Protein AF-A0A6G2DDU1-F1 (afdb_monomer_lite)

Structure (mmCIF, N/CA/C/O backbone):
data_AF-A0A6G2DDU1-F1
#
_entry.id   AF-A0A6G2DDU1-F1
#
loop_
_atom_site.group_PDB
_atom_site.id
_atom_site.type_symbol
_atom_site.label_atom_id
_atom_site.label_alt_id
_atom_site.label_comp_id
_atom_site.label_asym_id
_atom_site.label_entity_id
_atom_site.label_seq_id
_atom_site.pdbx_PDB_ins_code
_atom_site.Cartn_x
_atom_site.Cartn_y
_atom_site.Cartn_z
_atom_site.occupancy
_atom_site.B_iso_or_equiv
_atom_site.auth_seq_id
_atom_site.auth_comp_id
_atom_site.auth_asym_id
_atom_site.auth_atom_id
_atom_site.pdbx_PDB_model_num
ATOM 1 N N . PRO A 1 1 ? 44.947 17.416 -27.303 1.00 53.69 1 PRO A N 1
ATOM 2 C CA . PRO A 1 1 ? 44.633 16.297 -28.229 1.00 53.69 1 PRO A CA 1
ATOM 3 C C . PRO A 1 1 ? 43.773 15.245 -27.512 1.00 53.69 1 PRO A C 1
ATOM 5 O O . PRO A 1 1 ? 44.124 14.858 -26.405 1.00 53.69 1 PRO A O 1
ATOM 8 N N . PHE A 1 2 ? 42.623 14.866 -28.082 1.00 59.47 2 PHE A N 1
ATOM 9 C CA . PHE A 1 2 ? 41.598 14.062 -27.390 1.00 59.47 2 PHE A CA 1
ATOM 10 C C . PHE A 1 2 ? 41.709 12.545 -27.662 1.00 59.47 2 PHE A C 1
ATOM 12 O O . PHE A 1 2 ? 41.246 11.751 -26.856 1.00 59.47 2 PHE A O 1
ATOM 19 N N . MET A 1 3 ? 42.377 12.127 -28.748 1.00 68.25 3 MET A N 1
ATOM 20 C CA . MET A 1 3 ? 42.618 10.713 -29.090 1.00 68.25 3 MET A CA 1
ATOM 21 C C . MET A 1 3 ? 44.050 10.514 -29.609 1.00 68.25 3 MET A C 1
ATOM 23 O O . MET A 1 3 ? 44.318 10.669 -30.802 1.00 68.25 3 MET A O 1
ATOM 27 N N . MET A 1 4 ? 44.985 10.207 -28.706 1.00 73.81 4 MET A N 1
ATOM 28 C CA . MET A 1 4 ? 46.415 10.071 -29.032 1.00 73.81 4 MET A CA 1
ATOM 29 C C . MET A 1 4 ? 46.699 8.848 -29.917 1.00 73.81 4 MET A C 1
ATOM 31 O O . MET A 1 4 ? 47.468 8.937 -30.870 1.00 73.81 4 MET A O 1
ATOM 35 N N . GLU A 1 5 ? 46.040 7.721 -29.643 1.00 76.06 5 GLU A N 1
ATOM 36 C CA . GLU A 1 5 ? 46.268 6.450 -30.344 1.00 76.06 5 GLU A CA 1
ATOM 37 C C . GLU A 1 5 ? 45.692 6.457 -31.763 1.00 76.06 5 GLU A C 1
ATOM 39 O O . GLU A 1 5 ? 46.388 6.124 -32.722 1.00 76.06 5 GLU A O 1
ATOM 44 N N . THR A 1 6 ? 44.458 6.941 -31.922 1.00 78.69 6 THR A N 1
ATOM 45 C CA . THR A 1 6 ? 43.814 7.120 -33.229 1.00 78.69 6 THR A CA 1
ATOM 46 C C . THR A 1 6 ? 44.628 8.048 -34.131 1.00 78.69 6 THR A C 1
ATOM 48 O O . THR A 1 6 ? 44.815 7.754 -35.309 1.00 78.69 6 THR A O 1
ATOM 51 N N . SER A 1 7 ? 45.146 9.154 -33.582 1.00 78.38 7 SER A N 1
ATOM 52 C CA . SER A 1 7 ? 45.937 10.125 -34.351 1.00 78.38 7 SER A CA 1
ATOM 53 C C . SER A 1 7 ? 47.223 9.497 -34.905 1.00 78.38 7 SER A C 1
ATOM 55 O O . SER A 1 7 ? 47.570 9.729 -36.061 1.00 78.38 7 SER A O 1
ATOM 57 N N . ARG A 1 8 ? 47.891 8.642 -34.119 1.00 77.00 8 ARG A N 1
ATOM 58 C CA . ARG A 1 8 ? 49.068 7.879 -34.566 1.00 77.00 8 ARG A CA 1
ATOM 59 C C . ARG A 1 8 ? 48.717 6.864 -35.649 1.00 77.00 8 ARG A C 1
ATOM 61 O O . ARG A 1 8 ? 49.397 6.815 -36.667 1.00 77.00 8 ARG A O 1
ATOM 68 N N . ALA A 1 9 ? 47.632 6.109 -35.468 1.00 78.94 9 ALA A N 1
ATOM 69 C CA . ALA A 1 9 ? 47.189 5.112 -36.442 1.00 78.94 9 ALA A CA 1
ATOM 70 C C . ALA A 1 9 ? 46.875 5.735 -37.817 1.00 78.94 9 ALA A C 1
ATOM 72 O O . ALA A 1 9 ? 47.220 5.157 -38.848 1.00 78.94 9 ALA A O 1
ATOM 73 N N . VAL A 1 10 ? 46.292 6.943 -37.840 1.00 79.75 10 VAL A N 1
ATOM 74 C CA . VAL A 1 10 ? 46.049 7.707 -39.077 1.00 79.75 10 VAL A CA 1
ATOM 75 C C . VAL A 1 10 ? 47.366 8.100 -39.758 1.00 79.75 10 VAL A C 1
ATOM 77 O O . VAL A 1 10 ? 47.503 7.897 -40.963 1.00 79.75 10 VAL A O 1
ATOM 80 N N . LEU A 1 11 ? 48.348 8.614 -39.007 1.00 77.94 11 LEU A N 1
ATOM 81 C CA . LEU A 1 11 ? 49.667 8.993 -39.541 1.00 77.94 11 LEU A CA 1
ATOM 82 C C . LEU A 1 11 ? 50.411 7.788 -40.130 1.00 77.94 11 LEU A C 1
ATOM 84 O O . LEU A 1 11 ? 50.912 7.862 -41.252 1.00 77.94 11 LEU A O 1
ATOM 88 N N . THR A 1 12 ? 50.392 6.651 -39.430 1.00 78.31 12 THR A N 1
ATOM 89 C CA . THR A 1 12 ? 50.988 5.399 -39.916 1.00 78.31 12 THR A CA 1
ATOM 90 C C . THR A 1 12 ? 50.307 4.900 -41.192 1.00 78.31 12 THR A C 1
ATOM 92 O O . THR A 1 12 ? 50.989 4.469 -42.119 1.00 78.31 12 THR A O 1
ATOM 95 N N . GLN A 1 13 ? 48.976 4.988 -41.292 1.00 77.06 13 GLN A N 1
ATOM 96 C CA . GLN A 1 13 ? 48.248 4.585 -42.501 1.00 77.06 13 GLN A CA 1
ATOM 97 C C . GLN A 1 13 ? 48.536 5.507 -43.699 1.00 77.06 13 GLN A C 1
ATOM 99 O O . GLN A 1 13 ? 48.533 5.051 -44.845 1.00 77.06 13 GLN A O 1
ATOM 104 N N . LEU A 1 14 ? 48.821 6.784 -43.440 1.00 76.56 14 LEU A N 1
ATOM 105 C CA . LEU A 1 14 ? 49.262 7.751 -44.446 1.00 76.56 14 LEU A CA 1
ATOM 106 C C . LEU A 1 14 ? 50.747 7.606 -44.818 1.00 76.56 14 LEU A C 1
ATOM 108 O O . LEU A 1 14 ? 51.184 8.279 -45.745 1.00 76.56 14 LEU A O 1
ATOM 112 N N . GLY A 1 15 ? 51.502 6.730 -44.144 1.00 71.88 15 GLY A N 1
ATOM 113 C CA . GLY A 1 15 ? 52.932 6.519 -44.392 1.00 71.88 15 GLY A CA 1
ATOM 114 C C . GLY A 1 15 ? 53.832 7.629 -43.838 1.00 71.88 15 GLY A C 1
ATOM 115 O O . GLY A 1 15 ? 54.963 7.772 -44.293 1.00 71.88 15 GLY A O 1
ATOM 116 N N . LEU A 1 16 ? 53.335 8.423 -42.884 1.00 73.56 16 LEU A N 1
ATOM 117 C CA . LEU A 1 16 ? 54.062 9.525 -42.254 1.00 73.56 16 LEU A CA 1
ATOM 118 C C . LEU A 1 16 ? 54.662 9.095 -40.907 1.00 73.56 16 LEU A C 1
ATOM 120 O O . LEU A 1 16 ? 54.084 8.279 -40.186 1.00 73.56 16 LEU A O 1
ATOM 124 N N . GLU A 1 17 ? 55.813 9.669 -40.554 1.00 67.25 17 GLU A N 1
ATOM 125 C CA . GLU A 1 17 ? 56.434 9.467 -39.241 1.00 67.25 17 GLU A CA 1
ATOM 126 C C . GLU A 1 17 ? 55.653 10.176 -38.124 1.00 67.25 17 GLU A C 1
ATOM 128 O O . GLU A 1 17 ? 54.904 11.130 -38.351 1.00 67.25 17 GLU A O 1
ATOM 133 N N . GLU A 1 18 ? 55.812 9.690 -36.891 1.00 65.69 18 GLU A N 1
ATOM 134 C CA . GLU A 1 18 ? 55.121 10.244 -35.733 1.00 65.69 18 GLU A CA 1
ATOM 135 C C . GLU A 1 18 ? 55.622 11.662 -35.426 1.00 65.69 18 GLU A C 1
ATOM 137 O O . GLU A 1 18 ? 56.780 11.877 -35.069 1.00 65.69 18 GLU A O 1
ATOM 142 N N . VAL A 1 19 ? 54.728 12.641 -35.543 1.00 66.19 19 VAL A N 1
ATOM 143 C CA . VAL A 1 19 ? 55.057 14.043 -35.292 1.00 66.19 19 VAL A CA 1
ATOM 144 C C . VAL A 1 19 ? 54.873 14.354 -33.806 1.00 66.19 19 VAL A C 1
ATOM 146 O O . VAL A 1 19 ? 53.768 14.275 -33.271 1.00 66.19 19 VAL A O 1
ATOM 149 N N . SER A 1 20 ? 55.961 14.733 -33.137 1.00 61.75 20 SER A N 1
ATOM 150 C CA . SER A 1 20 ? 55.984 15.064 -31.706 1.00 61.75 20 SER A CA 1
ATOM 151 C C . S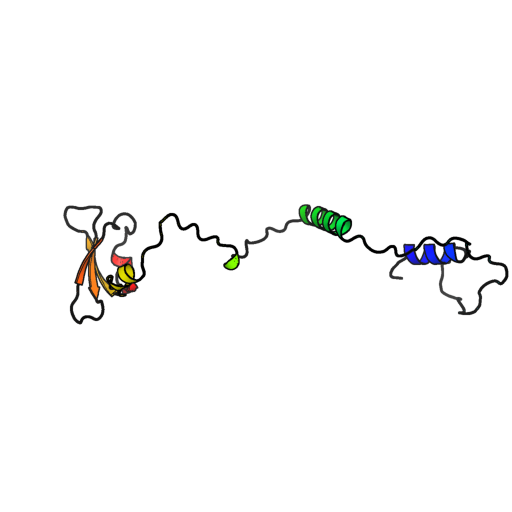ER A 1 20 ? 55.677 16.539 -31.394 1.00 61.75 20 SER A C 1
ATOM 153 O O . SER A 1 20 ? 55.369 16.855 -30.246 1.00 61.75 20 SER A O 1
ATOM 155 N N . SER A 1 21 ? 55.710 17.438 -32.390 1.00 65.38 21 SER A N 1
ATOM 156 C CA . SER A 1 21 ? 55.403 18.873 -32.242 1.00 65.38 21 SER A CA 1
ATOM 157 C C . SER A 1 21 ? 54.539 19.408 -33.390 1.00 65.38 21 SER A C 1
ATOM 159 O O . SER A 1 21 ? 54.786 19.117 -34.556 1.00 65.38 21 SER A O 1
ATOM 161 N N . LEU A 1 22 ? 53.533 20.224 -33.061 1.00 68.75 22 LEU A N 1
ATOM 162 C CA . LEU A 1 22 ? 52.557 20.781 -34.011 1.00 68.75 22 LEU A CA 1
ATOM 163 C C . LEU A 1 22 ? 52.886 22.220 -34.460 1.00 68.75 22 LEU A C 1
ATOM 165 O O . LEU A 1 22 ? 52.064 22.867 -35.102 1.00 68.75 22 LEU A O 1
ATOM 169 N N . GLU A 1 23 ? 54.058 22.744 -34.100 1.00 69.00 23 GLU A N 1
ATOM 170 C CA . GLU A 1 23 ? 54.354 24.184 -34.149 1.00 69.00 23 GLU A CA 1
ATOM 171 C C . GLU A 1 23 ? 54.570 24.760 -35.562 1.00 69.00 23 GLU A C 1
ATOM 173 O O . GLU A 1 23 ? 54.430 25.966 -35.734 1.00 69.00 23 GLU A O 1
ATOM 178 N N . ASN A 1 24 ? 54.859 23.937 -36.580 1.00 65.06 24 ASN A N 1
ATOM 179 C CA . ASN A 1 24 ? 55.174 24.400 -37.945 1.00 65.06 24 ASN A CA 1
ATOM 180 C C . ASN A 1 24 ? 54.473 23.586 -39.051 1.00 65.06 24 ASN A C 1
ATOM 182 O O . ASN A 1 24 ? 55.067 23.283 -40.081 1.00 65.06 24 ASN A O 1
ATOM 186 N N . LEU A 1 25 ? 53.217 23.191 -38.835 1.00 67.12 25 LEU A N 1
ATOM 187 C CA . LEU A 1 25 ? 52.443 22.427 -39.820 1.00 67.12 25 LEU A CA 1
ATOM 188 C C . LEU A 1 25 ? 51.719 23.353 -40.808 1.00 67.12 25 LEU A C 1
ATOM 190 O O . LEU A 1 25 ? 50.959 24.228 -40.391 1.00 67.12 25 LEU A O 1
ATOM 194 N N . SER A 1 26 ? 51.886 23.116 -42.112 1.00 71.38 26 SER A N 1
ATOM 195 C CA . SER A 1 26 ? 51.031 23.695 -43.154 1.00 71.38 26 SER A CA 1
ATOM 196 C C . SER A 1 26 ? 50.130 22.620 -43.775 1.00 71.38 26 SER A C 1
ATOM 198 O O . SER A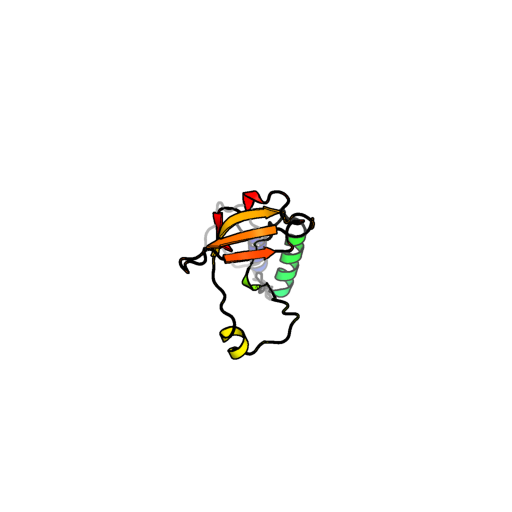 1 26 ? 50.499 21.452 -43.879 1.00 71.38 26 SER A O 1
ATOM 200 N N . LEU A 1 27 ? 48.917 23.009 -44.185 1.00 64.81 27 LEU A N 1
ATOM 201 C CA . LEU A 1 27 ? 47.876 22.091 -44.673 1.00 64.81 27 LEU A CA 1
ATOM 202 C C . LEU A 1 27 ? 48.245 21.377 -45.993 1.00 64.81 27 LEU A C 1
ATOM 204 O O . LEU A 1 27 ? 47.570 20.425 -46.374 1.00 64.81 27 LEU A O 1
ATOM 208 N N . ALA A 1 28 ? 49.294 21.826 -46.690 1.00 69.81 28 ALA A N 1
ATOM 209 C CA . ALA A 1 28 ? 49.681 21.341 -48.016 1.00 69.81 28 ALA A CA 1
ATOM 210 C C . ALA A 1 28 ? 51.093 20.719 -48.081 1.00 69.81 28 ALA A C 1
ATOM 212 O O . ALA A 1 28 ? 51.512 20.322 -49.166 1.00 69.81 28 ALA A O 1
ATOM 213 N N . ASP A 1 29 ? 51.807 20.581 -46.958 1.00 71.94 29 ASP A N 1
ATOM 214 C CA . ASP A 1 29 ? 53.171 20.013 -46.907 1.00 71.94 29 ASP A CA 1
ATOM 215 C C . ASP A 1 29 ? 53.187 18.471 -46.895 1.00 71.94 29 ASP A C 1
ATOM 217 O O . ASP A 1 29 ? 53.929 17.836 -46.144 1.00 71.94 29 ASP A O 1
ATOM 221 N N . PHE A 1 30 ? 52.353 17.835 -47.721 1.00 71.31 30 PHE A N 1
ATOM 222 C CA . PHE A 1 30 ? 52.389 16.380 -47.868 1.00 71.31 30 PHE A CA 1
ATOM 223 C C . PHE A 1 30 ? 53.509 15.984 -48.850 1.00 71.31 30 PHE A C 1
ATOM 225 O O . PHE A 1 30 ? 53.495 16.459 -49.991 1.00 71.31 30 PHE A O 1
ATOM 232 N N . PRO A 1 31 ? 54.481 15.130 -48.469 1.00 71.81 31 PRO A N 1
ATOM 233 C CA . PRO A 1 31 ? 55.599 14.804 -49.347 1.00 71.81 31 PRO A CA 1
ATOM 234 C C . PRO A 1 31 ? 55.129 13.946 -50.529 1.00 71.81 31 PRO A C 1
ATOM 236 O O . PRO A 1 31 ? 54.413 12.962 -50.351 1.00 71.81 31 PRO A O 1
ATOM 239 N N . ALA A 1 32 ? 55.562 14.296 -51.743 1.00 67.38 32 ALA A N 1
ATOM 240 C CA . ALA A 1 32 ? 55.144 13.618 -52.975 1.00 67.38 32 ALA A CA 1
ATOM 241 C C . ALA A 1 32 ? 55.640 12.159 -53.096 1.00 67.38 32 ALA A C 1
ATOM 243 O O . ALA A 1 32 ? 55.098 11.403 -53.897 1.00 67.38 32 ALA A O 1
ATOM 244 N N . ASP A 1 33 ? 56.629 11.762 -52.286 1.00 67.50 33 ASP A N 1
ATOM 245 C CA . ASP A 1 33 ? 57.265 10.436 -52.312 1.00 67.50 33 ASP A CA 1
ATOM 246 C C . ASP A 1 33 ? 56.675 9.430 -51.299 1.00 67.50 33 ASP A C 1
ATOM 248 O O . ASP A 1 33 ? 57.225 8.345 -51.099 1.00 67.50 33 ASP A O 1
ATOM 252 N N . VAL A 1 34 ? 55.550 9.747 -50.644 1.00 67.50 34 VAL A N 1
ATOM 253 C CA . VAL A 1 34 ? 54.945 8.862 -49.633 1.00 67.50 34 VAL A CA 1
ATOM 254 C C . VAL A 1 34 ? 53.875 7.965 -50.251 1.00 67.50 34 VAL A C 1
ATOM 256 O O . VAL A 1 34 ? 52.885 8.426 -50.816 1.00 67.50 34 VAL A O 1
ATOM 259 N N . THR A 1 35 ? 54.052 6.650 -50.107 1.00 65.88 35 THR A N 1
ATOM 260 C CA . THR A 1 35 ? 53.055 5.661 -50.534 1.00 65.88 35 THR A CA 1
ATOM 261 C C . THR A 1 35 ? 52.084 5.377 -49.391 1.00 65.88 35 THR A C 1
ATOM 263 O O . THR A 1 35 ? 52.464 4.795 -48.377 1.00 65.88 35 THR A O 1
ATOM 266 N N . VAL A 1 36 ? 50.815 5.753 -49.569 1.00 69.50 36 VAL A N 1
ATOM 267 C CA . VAL A 1 36 ? 49.730 5.411 -48.634 1.00 69.50 36 VAL A CA 1
ATOM 268 C C . VAL A 1 36 ? 49.566 3.889 -48.577 1.00 69.50 36 VAL A C 1
ATOM 270 O O . VAL A 1 36 ? 49.564 3.215 -49.610 1.00 69.50 36 VAL A O 1
ATOM 273 N N . VAL A 1 37 ? 49.432 3.331 -47.371 1.00 64.25 37 VAL A N 1
ATOM 274 C CA . VAL A 1 37 ? 49.383 1.877 -47.162 1.00 64.25 37 VAL A CA 1
ATOM 275 C C . VAL A 1 37 ? 48.199 1.270 -47.935 1.00 64.25 37 VAL A C 1
ATOM 277 O O . VAL A 1 37 ? 47.049 1.657 -47.740 1.00 64.25 37 VAL A O 1
ATOM 280 N N . ALA A 1 38 ? 48.465 0.286 -48.805 1.00 60.72 38 ALA A N 1
ATOM 281 C CA . ALA A 1 38 ? 47.489 -0.242 -49.772 1.00 60.72 38 ALA A CA 1
ATOM 282 C C . ALA A 1 38 ? 46.290 -1.003 -49.157 1.00 60.72 38 ALA A C 1
ATOM 284 O O . ALA A 1 38 ? 45.293 -1.244 -49.837 1.00 60.72 38 ALA A O 1
ATOM 285 N N . LYS A 1 39 ? 46.369 -1.397 -47.879 1.00 59.25 39 LYS A N 1
ATOM 286 C CA . LYS A 1 39 ? 45.265 -2.000 -47.114 1.00 59.25 39 LYS A CA 1
ATOM 287 C C . LYS A 1 39 ? 45.184 -1.353 -45.735 1.00 59.25 39 LYS A C 1
ATOM 289 O O . LYS A 1 39 ? 45.848 -1.791 -44.803 1.00 59.25 39 LYS A O 1
ATOM 294 N N . GLY A 1 40 ? 44.383 -0.299 -45.627 1.00 66.62 40 GLY A N 1
ATOM 295 C CA . GLY A 1 40 ? 44.095 0.357 -44.355 1.00 66.62 40 GLY A CA 1
ATOM 296 C C . GLY A 1 40 ? 43.168 -0.481 -43.479 1.00 66.62 40 GLY A C 1
ATOM 297 O O . GLY A 1 40 ? 42.098 -0.894 -43.929 1.00 66.62 40 GLY A O 1
ATOM 298 N N . THR A 1 41 ? 43.562 -0.719 -42.230 1.00 74.38 41 THR A N 1
ATOM 299 C CA . THR A 1 41 ? 42.680 -1.311 -41.218 1.00 74.38 41 THR A CA 1
ATOM 300 C C . THR A 1 41 ? 41.721 -0.229 -40.705 1.00 74.38 41 THR A C 1
ATOM 302 O O . THR A 1 41 ? 42.183 0.859 -40.366 1.0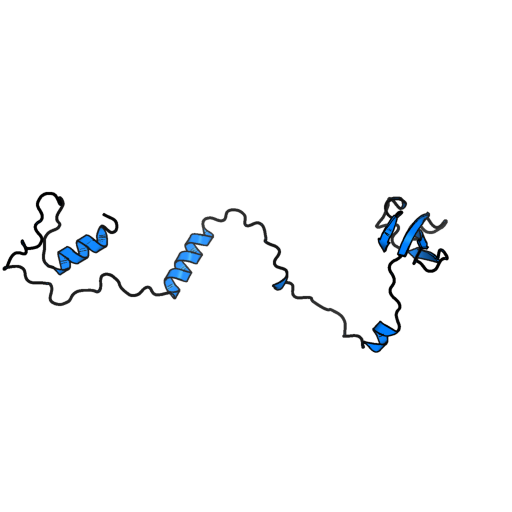0 74.38 41 THR A O 1
ATOM 305 N N . PRO A 1 42 ? 40.400 -0.474 -40.630 1.00 78.88 42 PRO A N 1
ATOM 306 C CA . PRO A 1 42 ? 39.455 0.504 -40.090 1.00 78.88 42 PRO A CA 1
ATOM 307 C C . PRO A 1 42 ? 39.800 0.887 -38.641 1.00 78.88 42 PRO A C 1
ATOM 309 O O . PRO A 1 42 ? 39.711 0.052 -37.747 1.00 78.88 42 PRO A O 1
ATOM 312 N N . ILE A 1 43 ? 40.184 2.149 -38.410 1.00 79.25 43 ILE A N 1
ATOM 313 C CA . ILE A 1 43 ? 40.615 2.660 -37.089 1.00 79.25 43 ILE A CA 1
ATOM 314 C C . ILE A 1 43 ? 39.434 2.787 -36.111 1.00 79.25 43 ILE A C 1
ATOM 316 O O . ILE A 1 43 ? 39.604 2.686 -34.902 1.00 79.25 43 ILE A O 1
ATOM 320 N N . PHE A 1 44 ? 38.224 2.956 -36.643 1.00 76.31 44 PHE A N 1
ATOM 321 C CA . PHE A 1 44 ? 36.982 2.953 -35.877 1.00 76.31 44 PHE A CA 1
ATOM 322 C C . PHE A 1 44 ? 36.114 1.765 -36.311 1.00 76.31 44 PHE A C 1
ATOM 324 O O . PHE A 1 44 ? 35.195 1.940 -37.121 1.00 76.31 44 PHE A O 1
ATOM 331 N N . PRO A 1 45 ? 36.417 0.538 -35.848 1.00 77.50 45 PRO A N 1
ATOM 332 C CA . PRO A 1 45 ? 35.511 -0.585 -36.039 1.00 77.50 45 PRO A CA 1
ATOM 333 C C . PRO A 1 45 ? 34.167 -0.273 -35.369 1.00 77.50 45 PRO A C 1
ATOM 335 O O . PRO A 1 45 ? 34.098 0.450 -34.374 1.00 77.50 45 PRO A O 1
ATOM 338 N N . ARG A 1 46 ? 33.072 -0.788 -35.937 1.00 73.38 46 ARG A N 1
ATOM 339 C CA . ARG A 1 46 ? 31.745 -0.605 -35.340 1.00 73.38 46 ARG A CA 1
ATOM 340 C C . ARG A 1 46 ? 31.724 -1.277 -33.972 1.00 73.38 46 ARG A C 1
ATOM 342 O O . ARG A 1 46 ? 32.121 -2.432 -33.857 1.00 73.38 46 ARG A O 1
ATOM 349 N N . LEU A 1 47 ? 31.237 -0.549 -32.976 1.00 67.75 47 LEU A N 1
ATOM 350 C CA . LEU A 1 47 ? 31.104 -1.040 -31.614 1.00 67.75 47 LEU A CA 1
ATOM 351 C C . LEU A 1 47 ? 30.141 -2.239 -31.587 1.00 67.75 47 LEU A C 1
ATOM 353 O O . LEU A 1 47 ? 28.998 -2.117 -32.038 1.00 67.75 47 LEU A O 1
ATOM 357 N N . ASN A 1 48 ? 30.598 -3.391 -31.090 1.00 64.38 48 ASN A N 1
ATOM 358 C CA . ASN A 1 48 ? 29.733 -4.543 -30.863 1.00 64.38 48 ASN A CA 1
ATOM 359 C C . ASN A 1 48 ? 29.012 -4.344 -29.525 1.00 64.38 48 ASN A C 1
ATOM 361 O O . ASN A 1 48 ? 29.636 -4.345 -28.468 1.00 64.38 48 ASN A O 1
ATOM 365 N N . MET A 1 49 ? 27.698 -4.118 -29.580 1.00 61.25 49 MET A N 1
ATOM 366 C CA . MET A 1 49 ? 26.901 -3.758 -28.404 1.00 61.25 49 MET A CA 1
ATOM 367 C C . MET A 1 49 ? 26.945 -4.839 -27.313 1.00 61.25 49 MET A C 1
ATOM 369 O O . MET A 1 49 ? 26.827 -4.510 -26.139 1.00 61.25 49 MET A O 1
ATOM 373 N N . GLU A 1 50 ? 27.134 -6.110 -27.671 1.00 64.25 50 GLU A N 1
ATOM 374 C CA . GLU A 1 50 ? 27.069 -7.236 -26.730 1.00 64.25 50 GLU A CA 1
ATOM 375 C C . GLU A 1 50 ? 28.295 -7.321 -25.807 1.00 64.25 50 GLU A C 1
ATOM 377 O O . GLU A 1 50 ? 28.148 -7.515 -24.600 1.00 64.25 50 GLU A O 1
ATOM 382 N N . GLU A 1 51 ? 29.495 -7.122 -26.354 1.00 65.62 51 GLU A N 1
ATOM 383 C CA . GLU A 1 51 ? 30.759 -7.177 -25.604 1.00 65.62 51 GLU A CA 1
ATOM 384 C C . GLU A 1 51 ? 30.900 -5.976 -24.661 1.00 65.62 51 GLU A C 1
ATOM 386 O O . GLU A 1 51 ? 31.347 -6.118 -23.524 1.00 65.62 51 GLU A O 1
ATOM 391 N N . GLU A 1 52 ? 30.412 -4.810 -25.081 1.00 61.75 52 GLU A N 1
ATOM 392 C CA . GLU A 1 52 ? 30.399 -3.602 -24.255 1.00 61.75 52 GLU A CA 1
ATOM 393 C C . GLU A 1 52 ? 29.361 -3.684 -23.135 1.00 61.75 52 GLU A C 1
ATOM 395 O O . GLU A 1 52 ? 29.644 -3.284 -22.011 1.00 61.75 52 GLU A O 1
ATOM 400 N N . ILE A 1 53 ? 28.175 -4.256 -23.378 1.00 62.81 53 ILE A N 1
ATOM 401 C CA . ILE A 1 53 ? 27.198 -4.503 -22.303 1.00 62.81 53 ILE A CA 1
ATOM 402 C C . ILE A 1 53 ? 27.789 -5.456 -21.251 1.00 62.81 53 ILE A C 1
ATOM 404 O O . ILE A 1 53 ? 27.521 -5.285 -20.060 1.00 62.81 53 ILE A O 1
ATOM 408 N N . ALA A 1 54 ? 28.598 -6.436 -21.665 1.00 64.81 54 ALA A N 1
ATOM 409 C CA . ALA A 1 54 ? 29.299 -7.335 -20.751 1.00 64.81 54 ALA A CA 1
ATOM 410 C C . ALA A 1 54 ? 30.408 -6.611 -19.969 1.00 64.81 54 ALA A C 1
ATOM 412 O O . ALA A 1 54 ? 30.437 -6.701 -18.742 1.00 64.81 54 ALA A O 1
ATOM 413 N N . TYR A 1 55 ? 31.244 -5.822 -20.649 1.00 66.31 55 TYR A N 1
ATOM 414 C CA . TYR A 1 55 ? 32.317 -5.040 -20.027 1.00 66.31 55 TYR A CA 1
ATOM 415 C C . TYR A 1 55 ? 31.783 -3.979 -19.053 1.00 66.31 55 TYR A C 1
ATOM 417 O O . TYR A 1 55 ? 32.284 -3.823 -17.941 1.00 66.31 55 TYR A O 1
ATOM 425 N N . ILE A 1 56 ? 30.702 -3.292 -19.425 1.00 63.53 56 ILE A N 1
ATOM 426 C CA . ILE A 1 56 ? 30.024 -2.309 -18.580 1.00 63.53 56 ILE A CA 1
ATOM 427 C C . ILE A 1 56 ? 29.403 -2.994 -17.353 1.00 63.53 56 ILE A C 1
ATOM 429 O O . ILE A 1 56 ? 29.524 -2.469 -16.249 1.00 63.53 56 ILE A O 1
ATOM 433 N N . LYS A 1 57 ? 28.783 -4.175 -17.500 1.00 63.47 57 LYS A N 1
ATOM 434 C CA . LYS A 1 57 ? 28.266 -4.952 -16.356 1.00 63.47 57 LYS A CA 1
ATOM 435 C C . LYS A 1 57 ? 29.378 -5.370 -15.393 1.00 63.47 57 LYS A C 1
ATOM 437 O O . LYS A 1 57 ? 29.211 -5.217 -14.186 1.00 63.47 57 LYS A O 1
ATOM 442 N N . GLU A 1 58 ? 30.509 -5.829 -15.918 1.00 68.06 58 GLU A N 1
ATOM 443 C CA . GLU A 1 58 ? 31.671 -6.246 -15.126 1.00 68.06 58 GLU A CA 1
ATOM 444 C C . GLU A 1 58 ? 32.310 -5.060 -14.378 1.00 68.06 58 GLU A C 1
ATOM 446 O O . GLU A 1 58 ? 32.623 -5.157 -13.191 1.00 68.06 58 GLU A O 1
ATOM 451 N N . GLN A 1 59 ? 32.420 -3.894 -15.024 1.00 64.31 59 GLN A N 1
ATOM 452 C CA . GLN A 1 59 ? 32.907 -2.664 -14.387 1.00 64.31 59 GLN A CA 1
ATOM 453 C C . GLN A 1 59 ? 31.911 -2.074 -13.368 1.00 64.31 59 GLN A C 1
ATOM 455 O O . GLN A 1 59 ? 32.331 -1.446 -12.395 1.00 64.31 59 GLN A O 1
ATOM 460 N N . MET A 1 60 ? 30.602 -2.300 -13.536 1.00 61.88 60 MET A N 1
ATOM 461 C CA . MET A 1 60 ? 29.579 -1.892 -12.562 1.00 61.88 60 MET A CA 1
ATOM 462 C C . MET A 1 60 ? 29.501 -2.808 -11.325 1.00 61.88 60 MET A C 1
ATOM 464 O O . MET A 1 60 ? 29.046 -2.357 -10.272 1.00 61.88 60 MET A O 1
ATOM 468 N N . GLU A 1 61 ? 29.952 -4.066 -11.393 1.00 59.00 61 GLU A N 1
ATOM 469 C CA . GLU A 1 61 ? 29.974 -4.969 -10.227 1.00 59.00 61 GLU A CA 1
ATOM 470 C C . GLU A 1 61 ? 31.086 -4.637 -9.217 1.00 59.00 61 GLU A C 1
ATOM 472 O O . GLU A 1 61 ? 30.933 -4.918 -8.025 1.00 59.00 61 GLU A O 1
ATOM 477 N N . GLY A 1 62 ? 32.171 -3.987 -9.652 1.00 56.59 62 GLY A N 1
ATOM 478 C CA . GLY A 1 62 ? 33.328 -3.666 -8.808 1.00 56.59 62 GLY A CA 1
ATOM 479 C C . GLY A 1 62 ? 33.168 -2.455 -7.879 1.00 56.59 62 GLY A C 1
ATOM 480 O O . GLY A 1 62 ? 33.946 -2.309 -6.938 1.00 56.59 62 GLY A O 1
ATOM 481 N N . ASN A 1 63 ? 32.171 -1.588 -8.098 1.00 56.59 63 ASN A N 1
ATOM 482 C CA . ASN A 1 63 ? 31.988 -0.366 -7.308 1.00 56.59 63 ASN A CA 1
ATOM 483 C C . ASN A 1 63 ? 30.501 -0.079 -7.042 1.00 56.59 63 ASN A C 1
ATOM 485 O O . ASN A 1 63 ? 29.917 0.836 -7.619 1.00 56.59 63 ASN A O 1
ATOM 489 N N . LYS A 1 64 ? 29.889 -0.862 -6.145 1.00 49.19 64 LYS A N 1
ATOM 490 C CA . LYS A 1 64 ? 28.572 -0.565 -5.557 1.00 49.19 64 LYS A CA 1
ATOM 491 C C . LYS A 1 64 ? 28.716 0.447 -4.409 1.00 49.19 64 LYS A C 1
ATOM 493 O O . LYS A 1 64 ? 29.090 0.039 -3.309 1.00 49.19 64 LYS A O 1
ATOM 498 N N . PRO A 1 65 ? 28.338 1.728 -4.566 1.00 47.03 65 PRO A N 1
ATOM 499 C CA . PRO A 1 65 ? 27.674 2.406 -3.465 1.00 47.03 65 PRO A CA 1
ATOM 500 C C . PRO A 1 65 ? 26.363 1.655 -3.184 1.00 47.03 65 PRO A C 1
ATOM 502 O O . PRO A 1 65 ? 25.726 1.132 -4.100 1.00 47.03 65 PRO A O 1
ATOM 505 N N . ALA A 1 66 ? 26.001 1.526 -1.910 1.00 50.75 66 ALA A N 1
ATOM 506 C CA . ALA A 1 66 ? 24.772 0.867 -1.493 1.00 50.75 66 ALA A CA 1
ATOM 507 C C . ALA A 1 66 ? 23.572 1.552 -2.167 1.00 50.75 66 ALA A C 1
ATOM 509 O O . ALA A 1 66 ? 23.203 2.665 -1.808 1.00 50.75 66 ALA A O 1
ATOM 510 N N . VAL A 1 67 ? 23.007 0.886 -3.174 1.00 51.41 67 VAL A N 1
ATOM 511 C CA . VAL A 1 67 ? 21.774 1.300 -3.837 1.00 51.41 67 VAL A CA 1
ATOM 512 C C . VAL A 1 67 ? 20.651 1.115 -2.824 1.00 51.41 67 VAL A C 1
ATOM 514 O O . VAL A 1 67 ? 20.285 -0.015 -2.485 1.00 51.41 67 VAL A O 1
ATOM 517 N N . GLU A 1 68 ? 20.148 2.231 -2.298 1.00 57.38 68 GLU A N 1
ATOM 518 C CA . GLU A 1 68 ? 18.843 2.285 -1.653 1.00 57.38 68 GLU A CA 1
ATOM 519 C C . GLU A 1 68 ? 17.834 1.680 -2.629 1.00 57.38 68 GLU A C 1
ATOM 521 O O . GLU A 1 68 ? 17.744 2.093 -3.783 1.00 57.38 68 GLU A O 1
ATOM 526 N N . LYS A 1 69 ? 17.128 0.633 -2.192 1.00 57.78 69 LYS A N 1
ATOM 527 C CA . LYS A 1 69 ? 16.071 0.018 -2.991 1.00 57.78 69 LYS A CA 1
ATOM 528 C C . LYS A 1 69 ? 14.977 1.056 -3.211 1.00 57.78 69 LYS A C 1
ATOM 530 O O . LYS A 1 69 ? 14.151 1.274 -2.327 1.00 57.78 69 LYS A O 1
ATOM 535 N N . GLU A 1 70 ? 14.976 1.665 -4.388 1.00 56.91 70 GLU A N 1
ATOM 536 C CA . GLU A 1 70 ? 13.833 2.398 -4.911 1.0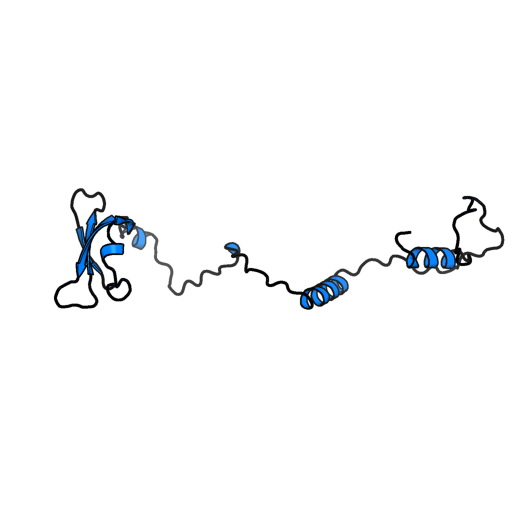0 56.91 70 GLU A CA 1
ATOM 537 C C . GLU A 1 70 ? 12.649 1.428 -4.972 1.00 56.91 70 GLU A C 1
ATOM 539 O O . GLU A 1 70 ? 12.679 0.404 -5.658 1.00 56.91 70 GLU A O 1
ATOM 544 N N . TRP A 1 71 ? 11.633 1.700 -4.157 1.00 60.25 71 TRP A N 1
ATOM 545 C CA . TRP A 1 71 ? 10.395 0.937 -4.151 1.00 60.25 71 TRP A CA 1
ATOM 546 C C . TRP A 1 71 ? 9.638 1.251 -5.443 1.00 60.25 71 TRP A C 1
ATOM 548 O O . TRP A 1 71 ? 9.059 2.326 -5.581 1.00 60.25 71 TRP A O 1
ATOM 558 N N . ASN A 1 72 ? 9.693 0.320 -6.396 1.00 62.44 72 ASN A N 1
ATOM 559 C CA . ASN A 1 72 ? 9.008 0.425 -7.676 1.00 62.44 72 ASN A CA 1
ATOM 560 C C . ASN A 1 72 ? 7.652 -0.311 -7.599 1.00 62.44 72 ASN A C 1
ATOM 562 O O . ASN A 1 72 ? 7.643 -1.542 -7.495 1.00 62.44 72 ASN A O 1
ATOM 566 N N . PRO A 1 73 ? 6.507 0.395 -7.601 1.00 67.06 73 PRO A N 1
ATOM 567 C CA . PRO A 1 73 ? 5.188 -0.221 -7.436 1.00 67.06 73 PRO A CA 1
ATOM 568 C C . PRO A 1 73 ? 4.771 -1.124 -8.611 1.00 67.06 73 PRO A C 1
ATOM 570 O O . PRO A 1 73 ? 3.886 -1.958 -8.430 1.00 67.06 73 PRO A O 1
ATOM 573 N N . ASP A 1 74 ? 5.420 -1.008 -9.775 1.00 64.19 74 ASP A N 1
ATOM 574 C CA . ASP A 1 74 ? 5.075 -1.766 -10.988 1.00 64.19 74 ASP A CA 1
ATOM 575 C C . ASP A 1 74 ? 5.598 -3.219 -11.005 1.00 64.19 74 ASP A C 1
ATOM 577 O O . ASP A 1 74 ? 5.090 -4.045 -11.760 1.00 64.19 74 ASP A O 1
ATOM 581 N N . GLU A 1 75 ? 6.574 -3.572 -10.161 1.00 59.59 75 GLU A N 1
ATOM 582 C CA . GLU A 1 75 ? 7.131 -4.940 -10.072 1.00 59.59 75 GLU A CA 1
ATOM 583 C C . GLU A 1 75 ? 6.508 -5.792 -8.952 1.00 59.59 75 GLU A C 1
ATOM 585 O O . GLU A 1 75 ? 6.923 -6.928 -8.702 1.00 59.59 75 GLU A O 1
ATOM 590 N N . VAL A 1 76 ? 5.501 -5.270 -8.247 1.00 63.88 76 VAL A N 1
ATOM 591 C CA . VAL A 1 76 ? 4.861 -6.004 -7.154 1.00 63.88 76 VAL A CA 1
ATOM 592 C C . VAL A 1 76 ? 3.863 -7.012 -7.727 1.00 63.88 76 VAL A C 1
ATOM 594 O O . VAL A 1 76 ? 2.683 -6.721 -7.906 1.00 63.88 76 VAL A O 1
ATOM 597 N N . GLU A 1 77 ? 4.326 -8.237 -7.980 1.00 61.66 77 GLU A N 1
ATOM 598 C CA . GLU A 1 77 ? 3.440 -9.368 -8.263 1.00 61.66 77 GLU A CA 1
ATOM 599 C C . GLU A 1 77 ? 2.551 -9.660 -7.044 1.00 61.66 77 GLU A C 1
ATOM 601 O O . GLU A 1 77 ? 2.971 -10.251 -6.041 1.00 61.66 77 GLU A O 1
ATOM 606 N N . LEU A 1 78 ? 1.286 -9.248 -7.134 1.00 61.03 78 LEU A N 1
ATOM 607 C CA . LEU A 1 78 ? 0.257 -9.545 -6.145 1.00 61.03 78 LEU A CA 1
ATOM 608 C C . LEU A 1 78 ? -0.073 -11.043 -6.183 1.00 61.03 78 LEU A C 1
ATOM 610 O O . LEU A 1 78 ? -0.911 -11.503 -6.957 1.00 61.03 78 LEU A O 1
ATOM 614 N N . LYS A 1 79 ? 0.581 -11.825 -5.323 1.00 64.38 79 LYS A N 1
ATOM 615 C CA . LYS A 1 79 ? 0.261 -13.246 -5.130 1.00 64.38 79 LYS A CA 1
ATOM 616 C C . LYS A 1 79 ? -1.078 -13.393 -4.404 1.00 64.38 79 LYS A C 1
ATOM 618 O O . LYS A 1 79 ? -1.132 -13.431 -3.172 1.00 64.38 79 LYS A O 1
ATOM 623 N N . LEU A 1 80 ? -2.164 -13.477 -5.170 1.00 64.69 80 LEU A N 1
ATOM 624 C CA . LEU A 1 80 ? -3.497 -13.776 -4.657 1.00 64.69 80 LEU A CA 1
ATOM 625 C C . LEU A 1 80 ? -3.611 -15.289 -4.399 1.00 64.69 80 LEU A C 1
ATOM 627 O O . LEU A 1 80 ? -3.651 -16.090 -5.323 1.00 64.69 80 LEU A O 1
ATOM 631 N N . ASN A 1 81 ? -3.632 -15.696 -3.129 1.00 71.62 81 ASN A N 1
ATOM 632 C CA . ASN A 1 81 ? -3.704 -17.113 -2.733 1.00 71.62 81 ASN A CA 1
ATOM 633 C C . ASN A 1 81 ? -5.145 -17.663 -2.647 1.00 71.62 81 ASN A C 1
ATOM 635 O O . ASN A 1 81 ? -5.347 -18.756 -2.122 1.00 71.62 81 ASN A O 1
ATOM 639 N N . LYS A 1 82 ? -6.156 -16.893 -3.064 1.00 74.81 82 LYS A N 1
ATOM 640 C CA . LYS A 1 82 ? -7.579 -17.252 -2.961 1.00 74.81 82 LYS A CA 1
ATOM 641 C C . LYS A 1 82 ? -8.255 -17.121 -4.317 1.00 74.81 82 LYS A C 1
ATOM 643 O O . LYS A 1 82 ? -7.891 -16.238 -5.088 1.00 74.81 82 LYS A O 1
ATOM 648 N N . ASP A 1 83 ? -9.256 -17.966 -4.540 1.00 80.50 83 ASP A N 1
ATOM 649 C CA . ASP A 1 83 ? -10.121 -17.893 -5.712 1.00 80.50 83 ASP A CA 1
ATOM 650 C C . ASP A 1 83 ? -10.873 -16.556 -5.763 1.00 80.50 83 ASP A C 1
ATOM 652 O O . ASP A 1 83 ? -11.203 -15.959 -4.730 1.00 80.50 83 ASP A O 1
ATOM 656 N N . GLU A 1 84 ? -11.144 -16.093 -6.979 1.00 80.12 84 GLU A N 1
ATOM 657 C CA . GLU A 1 84 ? -11.900 -14.870 -7.222 1.00 80.12 84 GLU A CA 1
ATOM 658 C C . GLU A 1 84 ? -13.337 -15.013 -6.698 1.00 80.12 84 GLU A C 1
ATOM 660 O O . GLU A 1 84 ? -14.022 -16.008 -6.952 1.00 80.12 84 GLU A O 1
ATOM 665 N N . ILE A 1 85 ? -13.810 -14.002 -5.967 1.00 86.06 85 ILE A N 1
ATOM 666 C CA . ILE A 1 85 ? -15.216 -13.909 -5.562 1.00 86.06 85 ILE A CA 1
ATOM 667 C C . ILE A 1 85 ? -16.019 -13.188 -6.644 1.00 86.06 85 ILE A C 1
ATOM 669 O O . ILE A 1 85 ? -15.507 -12.309 -7.340 1.00 86.06 85 ILE A O 1
ATOM 673 N N . LYS A 1 86 ? -17.302 -13.528 -6.780 1.00 89.31 86 LYS A N 1
ATOM 674 C CA . LYS A 1 86 ? -18.194 -12.809 -7.694 1.00 89.31 86 LYS A CA 1
ATOM 675 C C . LYS A 1 86 ? -18.498 -11.418 -7.147 1.00 89.31 86 LYS A C 1
ATOM 677 O O . LYS A 1 86 ? -18.652 -11.239 -5.941 1.00 89.31 86 LYS A O 1
ATOM 682 N N . PHE A 1 87 ? -18.678 -10.453 -8.049 1.00 87.50 87 PHE A N 1
ATOM 683 C CA . PHE A 1 87 ? -19.051 -9.084 -7.681 1.00 87.50 87 PHE A CA 1
ATOM 684 C C . PHE A 1 87 ? -20.347 -9.026 -6.852 1.00 87.50 87 PHE A C 1
ATOM 686 O O . PHE A 1 87 ? -20.422 -8.276 -5.888 1.00 87.50 87 PHE A O 1
ATOM 693 N N . GLU A 1 88 ? -21.327 -9.883 -7.154 1.00 88.56 88 GLU A N 1
ATOM 694 C CA . GLU A 1 88 ? -22.585 -9.979 -6.396 1.00 88.56 88 GLU A CA 1
ATOM 695 C C . GLU A 1 88 ? -22.386 -10.334 -4.915 1.00 88.56 88 GLU A C 1
ATOM 697 O O . GLU A 1 88 ? -23.215 -9.983 -4.081 1.00 88.56 88 GLU A O 1
ATOM 702 N N . ASP A 1 89 ? -21.315 -11.052 -4.569 1.00 88.25 89 ASP A N 1
ATOM 703 C CA . ASP A 1 89 ? -21.025 -11.400 -3.177 1.00 88.25 89 ASP A CA 1
ATOM 704 C C . ASP A 1 89 ? -20.326 -10.255 -2.441 1.00 88.25 89 ASP A C 1
ATOM 706 O O . ASP A 1 89 ? -20.522 -10.102 -1.237 1.00 88.25 89 ASP A O 1
ATOM 710 N N . PHE A 1 90 ? -19.569 -9.420 -3.160 1.00 87.94 90 PHE A N 1
ATOM 711 C CA . PHE A 1 90 ? -19.016 -8.178 -2.623 1.00 87.94 90 PHE A CA 1
ATOM 712 C C . PHE A 1 90 ? -20.113 -7.128 -2.390 1.00 87.94 90 PHE A C 1
ATOM 714 O O . PHE A 1 90 ? -20.141 -6.516 -1.329 1.00 87.94 90 PHE A O 1
ATOM 721 N N . ASP A 1 91 ? -21.058 -6.984 -3.323 1.00 90.62 91 ASP A N 1
ATOM 722 C CA . ASP A 1 91 ? -22.166 -6.015 -3.241 1.00 90.62 91 ASP A CA 1
ATOM 723 C C . ASP A 1 91 ? -23.123 -6.280 -2.060 1.00 90.62 91 ASP A C 1
ATOM 725 O O . ASP A 1 91 ? -23.703 -5.361 -1.489 1.00 90.62 91 ASP A O 1
ATOM 729 N N . LYS A 1 92 ? -23.242 -7.540 -1.619 1.00 91.31 92 LYS A N 1
ATOM 730 C CA . LYS A 1 92 ? -24.010 -7.905 -0.411 1.00 91.31 92 LYS A CA 1
ATOM 731 C C . LYS A 1 92 ? -23.373 -7.407 0.889 1.00 91.31 92 LYS A C 1
ATOM 733 O O . LYS A 1 92 ? -24.049 -7.411 1.920 1.00 91.31 92 LYS A O 1
ATOM 738 N N . VAL A 1 93 ? -22.084 -7.067 0.883 1.00 88.94 93 VAL A N 1
ATOM 739 C CA . VAL A 1 93 ? -21.344 -6.658 2.080 1.00 88.94 93 VAL A CA 1
ATOM 740 C C . VAL A 1 93 ? -21.225 -5.143 2.108 1.00 88.94 93 VAL A C 1
ATOM 742 O O . VAL A 1 93 ? -20.585 -4.525 1.265 1.00 88.94 93 VAL A O 1
ATOM 745 N N . GLU A 1 94 ? -21.786 -4.538 3.147 1.00 84.06 94 GLU A N 1
ATOM 746 C CA . GLU A 1 94 ? -21.659 -3.109 3.377 1.00 84.06 94 GLU A CA 1
ATOM 747 C C . GLU A 1 94 ? -20.408 -2.812 4.217 1.00 84.06 94 GLU A C 1
ATOM 749 O O . GLU A 1 94 ? -20.373 -3.061 5.423 1.00 84.06 94 GLU A O 1
ATOM 754 N N . ILE A 1 95 ? -19.364 -2.290 3.569 1.00 87.62 95 ILE A N 1
ATOM 755 C CA . ILE A 1 95 ? -18.131 -1.850 4.232 1.00 87.62 95 ILE A CA 1
ATOM 756 C C . ILE A 1 95 ? -18.210 -0.337 4.428 1.00 87.62 95 ILE A C 1
ATOM 758 O O . ILE A 1 95 ? -18.300 0.421 3.463 1.00 87.62 95 ILE A O 1
ATOM 762 N N . ARG A 1 96 ? -18.159 0.107 5.684 1.00 85.81 96 ARG A N 1
ATOM 763 C CA . ARG A 1 96 ? -18.171 1.524 6.058 1.00 85.81 96 ARG A CA 1
ATOM 764 C C . ARG A 1 96 ? -16.997 1.842 6.963 1.00 85.81 96 ARG A C 1
ATOM 766 O O . ARG A 1 96 ? -16.565 0.992 7.732 1.00 85.81 96 ARG A O 1
ATOM 773 N N . VAL A 1 97 ? -16.533 3.083 6.870 1.00 88.75 97 VAL A N 1
ATOM 774 C CA . VAL A 1 97 ? -15.517 3.632 7.767 1.00 88.75 97 VAL A CA 1
ATOM 775 C C . VAL A 1 97 ? -16.212 4.202 8.995 1.00 88.75 97 VAL A C 1
ATOM 777 O O . VAL A 1 97 ? -17.116 5.028 8.858 1.00 88.75 97 VAL A O 1
ATOM 780 N N . ALA A 1 98 ? -15.776 3.789 10.177 1.00 87.75 98 ALA A N 1
ATOM 781 C CA . ALA A 1 98 ? -16.278 4.262 11.454 1.00 87.75 98 ALA A CA 1
ATOM 782 C C . ALA A 1 98 ? -15.162 4.888 12.299 1.00 87.75 98 ALA A C 1
ATOM 784 O O . ALA A 1 98 ? -13.992 4.518 12.215 1.00 87.75 98 ALA A O 1
ATOM 785 N N . GLU A 1 99 ? -15.518 5.862 13.129 1.00 89.12 99 GLU A N 1
ATOM 786 C CA . GLU A 1 99 ? -14.606 6.501 14.074 1.00 89.12 99 GLU A CA 1
ATOM 787 C C . GLU A 1 99 ? -14.699 5.824 15.442 1.00 89.12 99 GLU A C 1
ATOM 789 O O . GLU A 1 99 ? -15.786 5.638 15.989 1.00 89.12 99 GLU A O 1
ATOM 794 N N . VAL A 1 100 ? -13.554 5.482 16.028 1.00 90.25 100 VAL A N 1
ATOM 795 C CA . VAL A 1 100 ? -13.493 4.913 17.377 1.00 90.25 100 VAL A CA 1
ATOM 796 C C . VAL A 1 100 ? -13.711 6.000 18.426 1.00 90.25 100 VAL A C 1
ATOM 798 O O . VAL A 1 100 ? -12.854 6.862 18.614 1.00 90.25 100 VAL A O 1
ATOM 801 N N . LYS A 1 101 ? -14.827 5.928 19.158 1.00 88.94 101 LYS A N 1
ATOM 802 C CA . LYS A 1 101 ? -15.132 6.829 20.280 1.00 88.94 101 LYS A CA 1
ATOM 803 C C . LYS A 1 101 ? -14.525 6.341 21.587 1.00 88.94 101 LYS A C 1
ATOM 805 O O . LYS A 1 101 ? -13.899 7.116 22.300 1.00 88.94 101 LYS A O 1
ATOM 810 N N . GLU A 1 102 ? -14.693 5.058 21.895 1.00 87.44 102 GLU A N 1
ATOM 811 C CA . GLU A 1 102 ? -14.220 4.462 23.147 1.00 87.44 102 GLU A CA 1
ATOM 812 C C . GLU A 1 102 ? -13.708 3.042 22.910 1.00 87.44 102 GLU A C 1
ATOM 814 O O . GLU A 1 102 ? -14.247 2.310 22.075 1.00 87.44 102 GLU A O 1
ATOM 819 N N . VAL A 1 103 ? -12.683 2.652 23.673 1.00 89.00 103 VAL A N 1
ATOM 820 C CA . VAL A 1 103 ? -12.159 1.282 23.716 1.00 89.00 103 VAL A CA 1
ATOM 821 C C . VAL A 1 103 ? -11.959 0.859 25.161 1.00 89.00 103 VAL A C 1
ATOM 823 O O . VAL A 1 103 ? -11.368 1.603 25.942 1.00 89.00 103 VAL A O 1
ATOM 826 N N . SER A 1 104 ? -12.426 -0.338 25.502 1.00 86.50 104 SER A N 1
ATOM 827 C CA . SER A 1 104 ? -12.219 -0.957 26.810 1.00 86.50 104 SER A CA 1
ATOM 828 C C . SER A 1 104 ? -11.877 -2.440 26.682 1.00 86.50 104 SER A C 1
ATOM 830 O O . SER A 1 104 ? -12.336 -3.132 25.768 1.00 86.50 104 SER A O 1
ATOM 832 N N . LYS A 1 105 ? -11.093 -2.973 27.622 1.00 85.25 105 LYS A N 1
ATOM 833 C CA . LYS A 1 105 ? -10.897 -4.425 27.735 1.00 85.25 105 LYS A CA 1
ATOM 834 C C . LYS A 1 105 ? -12.171 -5.104 28.210 1.00 85.25 105 LYS A C 1
ATOM 836 O O . LYS A 1 105 ? -12.842 -4.628 29.124 1.00 85.25 105 LYS A O 1
ATOM 841 N N . VAL A 1 106 ? -12.464 -6.258 27.622 1.00 84.50 106 VAL A N 1
ATOM 842 C CA . VAL A 1 106 ? -13.569 -7.102 28.074 1.00 84.50 106 VAL A CA 1
ATOM 843 C C . VAL A 1 106 ? -13.140 -7.855 29.332 1.00 84.50 106 VAL A C 1
ATOM 845 O O . VAL A 1 106 ? -12.165 -8.611 29.309 1.00 84.50 106 VAL A O 1
ATOM 848 N N . GLU A 1 107 ? -13.886 -7.689 30.424 1.00 77.12 107 GLU A N 1
ATOM 849 C CA . GLU A 1 107 ? -13.664 -8.455 31.652 1.00 77.12 107 GLU A CA 1
ATOM 850 C C . GLU A 1 107 ? -13.819 -9.960 31.370 1.00 77.12 107 GLU A C 1
ATOM 852 O O . GLU A 1 107 ? -14.861 -10.425 30.910 1.00 77.12 107 GLU A O 1
ATOM 857 N N . GLY A 1 108 ? -12.754 -10.730 31.609 1.00 78.19 108 GLY A N 1
ATOM 858 C CA . GLY A 1 108 ? -12.726 -12.179 31.378 1.00 78.19 108 GLY A CA 1
ATOM 859 C C . GLY A 1 108 ? -12.090 -12.633 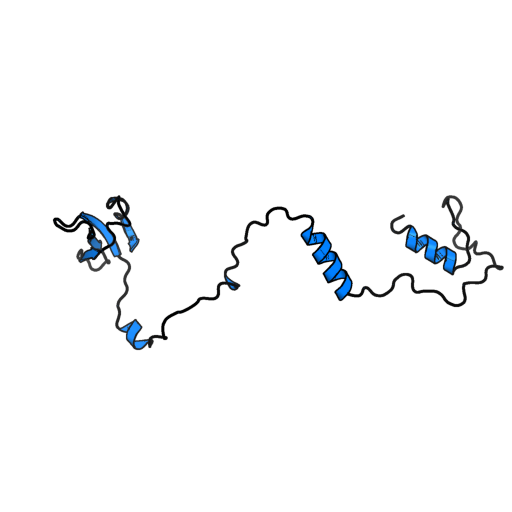30.059 1.00 78.19 108 GLY A C 1
ATOM 860 O O . GLY A 1 108 ? -12.031 -13.839 29.815 1.00 78.19 108 GLY A O 1
ATOM 861 N N . SER A 1 109 ? -11.575 -11.726 29.219 1.00 77.81 109 SER A N 1
ATOM 862 C CA . SER A 1 109 ? -10.816 -12.114 28.022 1.00 77.81 109 SER A CA 1
ATOM 863 C C . SER A 1 109 ? -9.636 -11.190 27.726 1.00 77.81 109 SER A C 1
ATOM 865 O O . SER A 1 109 ? -9.806 -10.070 27.258 1.00 77.81 109 SER A O 1
ATOM 867 N N . ASP A 1 110 ? -8.416 -11.718 27.852 1.00 77.38 110 ASP A N 1
ATOM 868 C CA . ASP A 1 110 ? -7.172 -10.988 27.541 1.00 77.38 110 ASP A CA 1
ATOM 869 C C . ASP A 1 110 ? -6.953 -10.738 26.037 1.00 77.38 110 ASP A C 1
ATOM 871 O O . ASP A 1 110 ? -5.959 -10.133 25.632 1.00 77.38 110 ASP A O 1
ATOM 875 N N . LYS A 1 111 ? -7.831 -11.274 25.178 1.00 84.50 111 LYS A N 1
ATOM 876 C CA . LYS A 1 111 ? -7.722 -11.170 23.714 1.00 84.50 111 LYS A CA 1
ATOM 877 C C . LYS A 1 111 ? -8.713 -10.182 23.112 1.00 84.50 111 LYS A C 1
ATOM 879 O O . LYS A 1 111 ? -8.513 -9.793 21.965 1.00 84.50 111 LYS A O 1
ATOM 884 N N . LEU A 1 112 ? -9.765 -9.814 23.841 1.00 87.19 112 LEU A N 1
ATOM 885 C CA . LEU A 1 112 ? -10.882 -9.043 23.306 1.00 87.19 112 LEU A CA 1
ATOM 886 C C . LEU A 1 112 ? -10.842 -7.596 23.801 1.00 87.19 112 LEU A C 1
ATOM 888 O O . LEU A 1 112 ? -10.729 -7.334 24.997 1.00 87.19 112 LEU A O 1
ATOM 892 N N . LEU A 1 113 ? -10.991 -6.672 22.858 1.00 86.38 113 LEU A N 1
ATOM 893 C CA . LEU A 1 113 ? -11.270 -5.263 23.104 1.00 86.38 113 LEU A CA 1
ATOM 894 C C . LEU A 1 113 ? -12.699 -4.965 22.651 1.00 86.38 113 LEU A C 1
ATOM 896 O O . LEU A 1 113 ? -13.124 -5.411 21.582 1.00 86.38 113 LEU A O 1
ATOM 900 N N . GLN A 1 114 ? -13.430 -4.221 23.467 1.00 88.50 114 GLN A N 1
ATOM 901 C CA . GLN A 1 114 ? -14.745 -3.684 23.167 1.00 88.50 114 GLN A CA 1
ATOM 902 C C . GLN A 1 114 ? -14.583 -2.272 22.619 1.00 88.50 114 GLN A C 1
ATOM 904 O O . GLN A 1 114 ? -13.989 -1.420 23.271 1.00 88.50 114 GLN A O 1
ATOM 909 N N . PHE A 1 115 ? -15.125 -2.029 21.430 1.00 89.94 115 PHE A N 1
ATOM 910 C CA . PHE A 1 115 ? -15.108 -0.726 20.777 1.00 89.94 115 PHE A CA 1
ATOM 911 C C . PHE A 1 115 ? -16.515 -0.159 20.730 1.00 89.94 115 PHE A C 1
ATOM 913 O O . PHE A 1 115 ? -17.471 -0.883 20.432 1.00 89.94 115 PHE A O 1
ATOM 920 N N . ARG A 1 116 ? -16.613 1.147 20.952 1.00 89.94 116 ARG A N 1
ATOM 921 C CA . ARG A 1 116 ? -17.766 1.962 20.586 1.00 89.94 116 ARG A CA 1
ATOM 922 C C . ARG A 1 116 ? -17.384 2.791 19.361 1.00 89.94 116 ARG A C 1
ATOM 924 O O . ARG A 1 116 ? -16.455 3.597 19.429 1.00 89.94 116 ARG A O 1
ATOM 931 N N . LEU A 1 117 ? -18.051 2.530 18.243 1.00 89.69 117 LEU A N 1
ATOM 932 C CA . LEU A 1 117 ? -17.764 3.098 16.929 1.00 89.69 117 LEU A CA 1
ATOM 933 C C . LEU A 1 117 ? -18.922 3.975 16.454 1.00 89.69 117 LEU A C 1
ATOM 935 O O . LEU A 1 117 ? -20.073 3.552 16.529 1.00 89.69 117 LEU A O 1
ATOM 939 N N . ASP A 1 118 ? -18.605 5.125 15.875 1.00 88.56 118 ASP A N 1
ATOM 940 C CA . ASP A 1 118 ? -19.559 5.979 15.169 1.00 88.56 118 ASP A CA 1
ATOM 941 C C . ASP A 1 118 ? -19.350 5.829 13.655 1.00 88.56 118 ASP A C 1
ATOM 943 O O . ASP A 1 118 ? -18.326 6.242 13.110 1.00 88.56 118 ASP A O 1
ATOM 947 N N . ALA A 1 119 ? -20.308 5.196 12.977 1.00 84.12 119 ALA A N 1
ATOM 948 C CA . ALA A 1 119 ? -20.286 4.983 11.527 1.00 84.12 119 ALA A CA 1
ATOM 949 C C . ALA A 1 119 ? -21.052 6.068 10.742 1.00 84.12 119 ALA A C 1
ATOM 951 O O . ALA A 1 119 ? -21.319 5.894 9.552 1.00 84.12 119 ALA A O 1
ATOM 952 N N . GLY A 1 120 ? -21.452 7.164 11.399 1.00 81.62 120 GLY A N 1
ATOM 953 C CA . GLY A 1 120 ? -22.287 8.208 10.801 1.00 8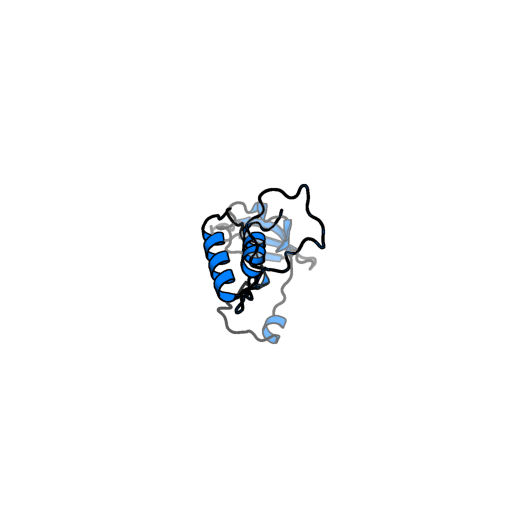1.62 120 GLY A CA 1
ATOM 954 C C . GLY A 1 120 ? -23.771 7.836 10.689 1.00 81.62 120 GLY A C 1
ATOM 955 O O . GLY A 1 120 ? -24.524 8.548 10.031 1.00 81.62 120 GLY A O 1
ATOM 956 N N . ASP A 1 121 ? -24.198 6.748 11.341 1.00 76.56 121 ASP A N 1
ATOM 957 C CA . ASP A 1 121 ? -25.597 6.286 11.400 1.00 76.56 121 ASP A CA 1
ATOM 958 C C . ASP A 1 121 ? -26.439 7.027 12.458 1.00 76.56 121 ASP A C 1
ATOM 960 O O . ASP A 1 121 ? -27.632 6.768 12.602 1.00 76.56 121 ASP A O 1
ATOM 964 N N . GLY A 1 122 ? -25.824 7.936 13.221 1.00 76.94 122 GLY A N 1
ATOM 965 C CA . GLY A 1 122 ? -26.455 8.660 14.329 1.00 76.94 122 GLY A CA 1
ATOM 966 C C . GLY A 1 122 ? -26.497 7.886 15.651 1.00 76.94 122 GLY A C 1
ATOM 967 O O . GLY A 1 122 ? -26.700 8.503 16.694 1.00 76.94 122 GLY A O 1
ATOM 968 N N . GLU A 1 123 ? -26.252 6.573 15.627 1.00 84.06 123 GLU A N 1
ATOM 969 C CA . GLU A 1 123 ? -26.105 5.727 16.813 1.00 84.06 123 GLU A CA 1
ATOM 970 C C . GLU A 1 123 ? -24.726 5.060 16.856 1.00 84.06 123 GLU A C 1
ATOM 972 O O . GLU A 1 123 ? -24.206 4.578 15.845 1.00 84.06 123 GLU A O 1
ATOM 977 N N . ASP A 1 124 ? -24.161 4.989 18.061 1.00 87.44 124 ASP A N 1
ATOM 978 C CA . ASP A 1 124 ? -22.904 4.300 18.311 1.00 87.44 124 ASP A CA 1
ATOM 979 C C . ASP A 1 124 ? -23.099 2.779 18.264 1.00 87.44 124 ASP A C 1
ATOM 981 O O . ASP A 1 124 ? -23.932 2.204 18.973 1.00 87.44 124 ASP A O 1
ATOM 985 N N . ARG A 1 125 ? -22.270 2.094 17.480 1.00 88.94 125 ARG A N 1
ATOM 986 C CA . ARG A 1 125 ? -22.256 0.633 17.395 1.00 88.94 125 ARG A CA 1
ATOM 987 C C . ARG A 1 125 ? -21.211 0.053 18.335 1.00 88.94 125 ARG A C 1
ATOM 989 O O . ARG A 1 125 ? -20.090 0.549 18.431 1.00 88.94 125 ARG A O 1
ATOM 996 N N . GLN A 1 126 ? -21.560 -1.050 18.989 1.00 89.06 126 GLN A N 1
ATOM 997 C CA . GLN A 1 126 ? -20.618 -1.819 19.793 1.00 89.06 126 GLN A CA 1
ATOM 998 C C . GLN A 1 126 ? -20.078 -3.011 19.002 1.00 89.06 126 GLN A C 1
ATOM 1000 O O . GLN A 1 126 ? -20.854 -3.834 18.517 1.00 89.06 126 GLN A O 1
ATOM 1005 N N . ILE A 1 127 ? -18.752 -3.146 18.938 1.00 89.56 127 ILE A N 1
ATOM 1006 C CA . ILE A 1 127 ? -18.090 -4.330 18.375 1.00 89.56 127 ILE A CA 1
ATOM 1007 C C . ILE A 1 127 ? -17.057 -4.899 19.347 1.00 89.56 127 ILE A C 1
ATOM 1009 O O . ILE A 1 127 ? -16.491 -4.183 20.171 1.00 89.56 127 ILE A O 1
ATOM 1013 N N . LEU A 1 128 ? -16.792 -6.199 19.234 1.00 89.25 128 LEU A N 1
ATOM 1014 C CA . LEU A 1 128 ? -15.725 -6.878 19.966 1.00 89.25 128 LEU A CA 1
ATOM 1015 C C . LEU A 1 128 ? -14.663 -7.329 18.965 1.00 89.25 128 LEU A C 1
ATOM 1017 O O . LEU A 1 128 ? -14.984 -8.045 18.017 1.00 89.25 128 LEU A O 1
ATOM 1021 N N . SER A 1 129 ? -13.407 -6.940 19.174 1.00 85.81 129 SER A N 1
ATOM 1022 C CA . SER A 1 129 ? -12.298 -7.342 18.305 1.00 85.81 129 SER A CA 1
ATOM 1023 C C . SER A 1 129 ? -11.211 -8.084 19.074 1.00 85.81 129 SER A C 1
ATOM 1025 O O . SER A 1 129 ? -10.812 -7.691 20.170 1.00 85.81 129 SER A O 1
ATOM 1027 N N . GLY A 1 130 ? -10.703 -9.161 18.473 1.00 88.62 130 GLY A N 1
ATOM 1028 C CA . GLY A 1 130 ? -9.681 -10.060 19.023 1.00 88.62 130 GLY A CA 1
ATOM 1029 C C . GLY A 1 130 ? -8.245 -9.534 18.969 1.00 88.62 130 GLY A C 1
ATOM 1030 O O . GLY A 1 130 ? -7.308 -10.331 18.918 1.00 88.62 130 GLY A O 1
ATOM 1031 N N . ILE A 1 131 ? -8.060 -8.214 18.918 1.00 84.94 131 ILE A N 1
ATOM 1032 C CA . ILE A 1 131 ? -6.770 -7.570 18.629 1.00 84.94 131 ILE A CA 1
ATOM 1033 C C . ILE A 1 131 ? -6.030 -7.061 19.872 1.00 84.94 131 ILE A C 1
ATOM 1035 O O . ILE A 1 131 ? -4.980 -6.436 19.732 1.00 84.94 131 ILE A O 1
ATOM 1039 N N . ALA A 1 132 ? -6.511 -7.366 21.084 1.00 81.44 132 ALA A N 1
ATOM 1040 C CA . ALA A 1 132 ? -5.937 -6.853 22.337 1.00 81.44 132 ALA A CA 1
ATOM 1041 C C . ALA A 1 132 ? -4.432 -7.140 22.495 1.00 81.44 132 ALA A C 1
ATOM 1043 O O . ALA A 1 132 ? -3.697 -6.357 23.086 1.00 81.44 132 ALA A O 1
ATOM 1044 N N . LYS A 1 133 ? -3.951 -8.260 21.937 1.00 82.62 133 LYS A N 1
ATOM 1045 C CA . LYS A 1 133 ? -2.532 -8.649 21.981 1.00 82.62 133 LYS A CA 1
ATOM 1046 C C . LYS A 1 133 ? -1.627 -7.805 21.084 1.00 82.62 133 LYS A C 1
ATOM 1048 O O . LYS A 1 133 ? -0.439 -7.699 21.364 1.00 82.62 133 LYS A O 1
ATOM 1053 N N . TYR A 1 134 ? -2.174 -7.269 19.996 1.00 83.31 134 TYR A N 1
ATOM 1054 C CA . TYR A 1 134 ? -1.430 -6.477 19.015 1.00 83.31 134 TYR A CA 1
ATOM 1055 C C . TYR A 1 134 ? -1.437 -4.989 19.369 1.00 83.31 134 TYR A C 1
ATOM 1057 O O . TYR A 1 134 ? -0.519 -4.270 18.990 1.00 83.31 134 TYR A O 1
ATOM 1065 N N . TYR A 1 135 ? -2.436 -4.555 20.141 1.00 79.00 135 TYR A N 1
ATOM 1066 C CA . TYR A 1 135 ? -2.576 -3.187 20.626 1.00 79.00 135 TYR A CA 1
ATOM 1067 C C . TYR A 1 135 ? -2.587 -3.174 22.158 1.00 79.00 135 TYR A C 1
ATOM 1069 O O . TYR A 1 135 ? -3.658 -3.121 22.766 1.00 79.00 135 TYR A O 1
ATOM 1077 N N . PRO A 1 136 ? -1.404 -3.235 22.802 1.00 74.00 136 PRO A N 1
ATOM 1078 C CA . PRO A 1 136 ? -1.303 -3.181 24.260 1.00 74.00 136 PRO A CA 1
ATOM 1079 C C . PRO A 1 136 ? -1.838 -1.860 24.839 1.00 74.00 136 PRO A C 1
ATOM 1081 O O . PRO A 1 136 ? -2.354 -1.859 25.957 1.00 74.00 136 PRO A O 1
ATOM 1084 N N . ASN A 1 137 ? -1.773 -0.773 24.058 1.00 81.38 137 ASN A N 1
ATOM 1085 C CA . ASN A 1 137 ? -2.321 0.541 24.387 1.00 81.38 137 ASN A CA 1
ATOM 1086 C C . ASN A 1 137 ? -3.656 0.764 23.658 1.00 81.38 137 ASN A C 1
ATOM 1088 O O . ASN A 1 137 ? -3.702 1.312 22.559 1.00 81.38 137 ASN A O 1
ATOM 1092 N N . GLU A 1 138 ? -4.763 0.356 24.272 1.00 76.50 138 GLU A N 1
ATOM 1093 C CA . GLU A 1 138 ? -6.105 0.475 23.676 1.00 76.50 138 GLU A CA 1
ATOM 1094 C C . GLU A 1 138 ? -6.544 1.927 23.415 1.00 76.50 138 GLU A C 1
ATOM 1096 O O . GLU A 1 138 ? -7.278 2.202 22.469 1.00 76.50 138 GLU A O 1
ATOM 1101 N N . GLN A 1 139 ? -6.020 2.872 24.200 1.00 81.12 139 GLN A N 1
ATOM 1102 C CA . GLN A 1 139 ? -6.280 4.307 24.054 1.00 81.12 139 GLN A CA 1
ATOM 1103 C C . GLN A 1 139 ? -5.724 4.885 22.745 1.00 81.12 139 GLN A C 1
ATOM 1105 O O . GLN A 1 139 ? -6.255 5.871 22.249 1.00 81.12 139 GLN A O 1
ATOM 1110 N N . GLU A 1 140 ? -4.710 4.260 22.135 1.00 83.50 140 GLU A N 1
ATOM 1111 C CA . GLU A 1 140 ? -4.187 4.688 20.827 1.00 83.50 140 GLU A CA 1
ATOM 1112 C C . GLU A 1 140 ? -5.154 4.407 19.673 1.00 83.50 140 GLU A C 1
ATOM 1114 O O . GLU A 1 140 ? -4.936 4.867 18.549 1.00 83.50 140 GLU A O 1
ATOM 1119 N N . LEU A 1 141 ? -6.183 3.595 19.915 1.00 81.94 141 LEU A N 1
ATOM 1120 C CA . LEU A 1 141 ? -7.214 3.300 18.930 1.00 81.94 141 LEU A CA 1
ATOM 1121 C C . LEU A 1 141 ? -8.340 4.335 18.965 1.00 81.94 141 LEU A C 1
ATOM 1123 O O . LEU A 1 141 ? -9.044 4.466 17.970 1.00 81.94 141 LEU A O 1
ATOM 1127 N N . VAL A 1 142 ? -8.478 5.104 20.050 1.00 86.19 142 VAL A N 1
ATOM 1128 C CA . VAL A 1 142 ? -9.482 6.168 20.173 1.00 86.19 142 VAL A CA 1
ATOM 1129 C C . VAL A 1 142 ? -9.175 7.300 19.188 1.00 86.19 142 VAL A C 1
ATOM 1131 O O . VAL A 1 142 ? -8.043 7.771 19.087 1.00 86.19 142 VAL A O 1
ATOM 1134 N N . GLY A 1 143 ? -10.185 7.725 18.430 1.00 84.94 143 GLY A N 1
ATOM 1135 C CA . GLY A 1 143 ? -10.082 8.747 17.386 1.00 84.94 143 GLY A CA 1
ATOM 1136 C C . GLY A 1 143 ? -9.540 8.246 16.043 1.00 84.94 143 GLY A C 1
ATOM 1137 O O . GLY A 1 143 ? -9.468 9.024 15.090 1.00 84.94 143 GLY A O 1
ATOM 1138 N N . LYS A 1 144 ? -9.169 6.962 15.922 1.00 86.31 144 LYS A N 1
ATOM 1139 C CA . LYS A 1 144 ? -8.814 6.377 14.622 1.00 86.31 144 LYS A CA 1
ATOM 1140 C C . LYS A 1 144 ? -10.070 6.057 13.815 1.00 86.31 144 LYS A C 1
ATOM 1142 O O . LYS A 1 144 ? -11.103 5.686 14.368 1.00 86.31 144 LYS A O 1
ATOM 1147 N N . LYS A 1 145 ? -9.947 6.194 12.495 1.00 84.56 145 LYS A N 1
ATOM 1148 C CA . LYS A 1 145 ? -10.958 5.767 11.526 1.00 84.56 145 LYS A CA 1
ATOM 1149 C C . LYS A 1 145 ? -10.610 4.360 11.050 1.00 84.56 145 LYS A C 1
ATOM 1151 O O . LYS A 1 145 ? -9.481 4.155 10.596 1.00 84.56 145 LYS A O 1
ATOM 1156 N N . VAL A 1 146 ? -11.539 3.422 11.206 1.00 79.81 146 VAL A N 1
ATOM 1157 C CA . VAL A 1 146 ? -11.389 1.987 10.905 1.00 79.81 146 VAL A CA 1
ATOM 1158 C C . VAL A 1 146 ? -12.531 1.468 10.054 1.00 79.81 146 VAL A C 1
ATOM 1160 O O . VAL A 1 146 ? -13.607 2.101 10.069 1.00 79.81 146 VAL A O 1
#

Secondary structure (DSSP, 8-state):
---HHHHHHHHHHTTPPPP---TT--TT---TT----SS---SSPPP-HHHHHHHHHHHHHS----------GGG------SPPPPHHHHHTS-----EEEEEEEPTT-TT-EEEEEE-SSSSEEEEEES-TTT-S-GGGGTT-B-

Sequence (146 aa):
PFMMETSRAVLTQLGLEEVSSLENLSLADFPADVTVVAKGTPIFPRLNMEEEIAYIKEQMEGNKPAVEKEWNPDEVELKLNKDEIKFEDFDKVEIRVAEVKEVSKVEGSDKLLQFRLDAGDGEDRQILSGIAKYYPNEQELVGKKV

Organism: Streptococcus pneumoniae (NCBI:txid1313)

pLDDT: mean 74.7, std 11.1, range [47.03, 91.31]

Foldseek 3Di:
DPDPPLVVLVCVQQQHDDDPDPPDDDPPPDDPPGDRHPDRDPSDDDDDPVVVVVVVVVVVVVDDDPDDPDDDVVPDDPPDPDDDDDPVVVVVDDDAKWAWADWDDDPPDQQWIWTFTHRVPPHTDIDIGRCCVVCVPRVVSHGDID

InterPro domains:
  IPR002547 tRNA-binding domain [PF01588] (95-146)
  IPR002547 tRNA-binding domain [PS50886] (89-146)
  IPR009080 Aminoacyl-tRNA synthetase, class Ia, anticodon-binding [SSF47323] (1-102)
  IPR012340 Nucleic acid-binding, OB-fold [G3DSA:2.40.50.140] (80-146)
  IPR012340 Nucleic acid-binding, OB-fold [SSF50249] (85-146)

Radius of gyration: 39.13 Å; chains: 1; bounding box: 84×42×85 Å